Protein AF-A0A6N7R5J9-F1 (afdb_monomer)

pLDDT: mean 83.78, std 14.48, range [40.34, 97.75]

Mean predicted aligned error: 6.01 Å

Structure (mmCIF, N/CA/C/O backbone):
data_AF-A0A6N7R5J9-F1
#
_entry.id   AF-A0A6N7R5J9-F1
#
loop_
_atom_site.group_PDB
_atom_site.id
_atom_site.type_symbol
_atom_site.label_atom_id
_atom_site.label_alt_id
_atom_site.label_comp_id
_atom_site.label_asym_id
_atom_site.label_entity_id
_atom_site.label_seq_id
_atom_site.pdbx_PDB_ins_code
_atom_site.Cartn_x
_atom_site.Cartn_y
_atom_site.Cartn_z
_atom_site.occupancy
_atom_site.B_iso_or_equiv
_atom_site.auth_seq_id
_atom_site.auth_comp_id
_atom_site.auth_asym_id
_atom_site.auth_atom_id
_atom_site.pdbx_PDB_model_num
ATOM 1 N N . MET A 1 1 ? 4.400 11.161 -7.431 1.00 83.31 1 MET A N 1
ATOM 2 C CA . MET A 1 1 ? 4.593 10.069 -6.448 1.00 83.31 1 MET A CA 1
ATOM 3 C C . MET A 1 1 ? 3.649 10.236 -5.267 1.00 83.31 1 MET A C 1
ATOM 5 O O . MET A 1 1 ? 2.773 9.402 -5.134 1.00 83.31 1 MET A O 1
ATOM 9 N N . GLN A 1 2 ? 3.757 11.308 -4.471 1.00 89.38 2 GLN A N 1
ATOM 10 C CA . GLN A 1 2 ? 2.917 11.497 -3.272 1.00 89.38 2 GLN A CA 1
ATOM 11 C C . GLN A 1 2 ? 1.404 11.488 -3.562 1.00 89.38 2 GLN A C 1
ATOM 13 O O . GLN A 1 2 ? 0.662 10.805 -2.871 1.00 89.38 2 GLN A O 1
ATOM 18 N N . GLU A 1 3 ? 0.949 12.144 -4.636 1.00 93.31 3 GLU A N 1
ATOM 19 C CA . GLU A 1 3 ? -0.469 12.098 -5.046 1.00 93.31 3 GLU A CA 1
ATOM 20 C C . GLU A 1 3 ? -0.953 10.683 -5.396 1.00 93.31 3 GLU A C 1
ATOM 22 O O . GLU A 1 3 ? -2.084 10.312 -5.098 1.00 93.31 3 GLU A O 1
ATOM 27 N N . GLU A 1 4 ? -0.094 9.874 -6.018 1.00 94.69 4 GLU A N 1
ATOM 28 C CA . GLU A 1 4 ? -0.436 8.499 -6.389 1.00 94.69 4 GLU A CA 1
ATOM 29 C C . GLU A 1 4 ? -0.445 7.580 -5.170 1.00 94.69 4 GLU A C 1
ATOM 31 O O . GLU A 1 4 ? -1.326 6.737 -5.057 1.00 94.69 4 GLU A O 1
ATOM 36 N N . ILE A 1 5 ? 0.472 7.793 -4.224 1.00 94.88 5 ILE A N 1
ATOM 37 C CA . ILE A 1 5 ? 0.457 7.108 -2.928 1.00 94.88 5 ILE A CA 1
ATOM 38 C C . ILE A 1 5 ? -0.843 7.416 -2.182 1.00 94.88 5 ILE A C 1
ATOM 40 O O . ILE A 1 5 ? -1.484 6.494 -1.692 1.00 94.88 5 ILE A O 1
ATOM 44 N N . GLN A 1 6 ? -1.268 8.681 -2.150 1.00 96.31 6 GLN A N 1
ATOM 45 C CA . GLN A 1 6 ? -2.512 9.082 -1.492 1.00 96.31 6 GLN A CA 1
ATOM 46 C C . GLN A 1 6 ? -3.739 8.405 -2.123 1.00 96.31 6 GLN A C 1
ATOM 48 O O . GLN A 1 6 ? -4.551 7.820 -1.412 1.00 96.31 6 GLN A O 1
ATOM 53 N N . ARG A 1 7 ? -3.846 8.406 -3.459 1.00 97.06 7 ARG A N 1
ATOM 54 C CA . ARG A 1 7 ? -4.946 7.728 -4.172 1.00 97.06 7 ARG A CA 1
ATOM 55 C C . ARG A 1 7 ? -4.972 6.225 -3.904 1.00 97.06 7 ARG A C 1
ATOM 57 O O . ARG A 1 7 ? -6.027 5.654 -3.658 1.00 97.06 7 ARG A O 1
ATOM 64 N N . LEU A 1 8 ? -3.809 5.580 -3.937 1.00 97.69 8 LEU A N 1
ATOM 65 C CA . LEU A 1 8 ? -3.693 4.153 -3.644 1.00 97.69 8 LEU A CA 1
ATOM 66 C C . LEU A 1 8 ? -4.023 3.846 -2.175 1.00 97.69 8 LEU A C 1
ATOM 68 O O . LEU A 1 8 ? -4.606 2.804 -1.897 1.00 97.69 8 LEU A O 1
ATOM 72 N N . ALA A 1 9 ? -3.691 4.745 -1.244 1.00 97.06 9 ALA A N 1
ATOM 73 C CA . ALA A 1 9 ? -4.039 4.600 0.167 1.00 97.06 9 ALA A CA 1
ATOM 74 C C . ALA A 1 9 ? -5.556 4.661 0.375 1.00 97.06 9 ALA A C 1
ATOM 76 O O . ALA A 1 9 ? -6.104 3.859 1.124 1.00 97.06 9 ALA A O 1
ATOM 77 N N . GLU A 1 10 ? -6.245 5.558 -0.331 1.00 97.75 10 GLU A N 1
ATOM 78 C CA . GLU A 1 10 ? -7.709 5.624 -0.337 1.00 97.75 10 GLU A CA 1
ATOM 79 C C . GLU A 1 10 ? -8.330 4.352 -0.931 1.00 97.75 10 GLU A C 1
ATOM 81 O O . GLU A 1 10 ? -9.245 3.787 -0.334 1.00 97.75 10 GLU A O 1
ATOM 86 N N . GLU A 1 11 ? -7.802 3.855 -2.057 1.00 97.69 11 GLU A N 1
ATOM 87 C CA . GLU A 1 11 ? -8.224 2.578 -2.656 1.00 97.69 11 GLU A CA 1
ATOM 88 C C . GLU A 1 11 ? -8.032 1.405 -1.676 1.00 97.69 11 GLU A C 1
ATOM 90 O O . GLU A 1 11 ? -8.918 0.560 -1.532 1.00 97.69 11 GLU A O 1
ATOM 95 N N . LEU A 1 12 ? -6.897 1.361 -0.971 1.00 96.88 12 LEU A N 1
ATOM 96 C CA . LEU A 1 12 ? -6.604 0.319 0.008 1.00 96.88 12 LEU A CA 1
ATOM 97 C C . LEU A 1 12 ? -7.499 0.424 1.247 1.00 96.88 12 LEU A C 1
ATOM 99 O O . LEU A 1 12 ? -8.019 -0.592 1.693 1.00 96.88 12 LEU A O 1
ATOM 103 N N . HIS A 1 13 ? -7.727 1.627 1.769 1.00 95.62 13 HIS A N 1
ATOM 104 C CA . HIS A 1 13 ? -8.622 1.850 2.903 1.00 95.62 13 HIS A CA 1
ATOM 105 C C . HIS A 1 13 ? -10.068 1.445 2.573 1.00 95.62 13 HIS A C 1
ATOM 107 O O . HIS A 1 13 ? -10.736 0.799 3.374 1.00 95.62 13 HIS A O 1
ATOM 113 N N . GLN A 1 14 ? -10.546 1.751 1.363 1.00 96.44 14 GLN A N 1
ATOM 114 C CA . GLN A 1 14 ? -11.865 1.30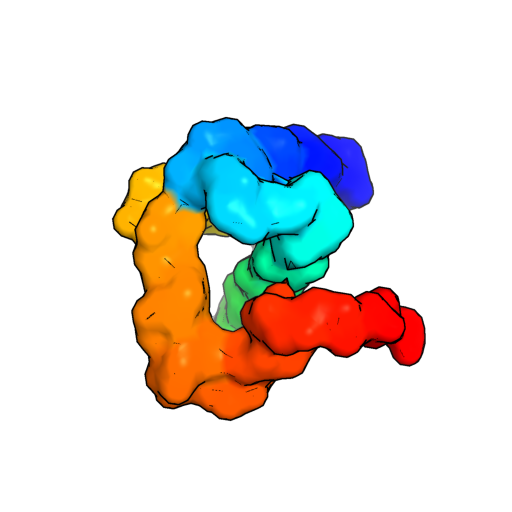2 0.903 1.00 96.44 14 GLN A CA 1
ATOM 115 C C . GLN A 1 14 ? -11.944 -0.224 0.771 1.00 96.44 14 GLN A C 1
ATOM 117 O O . GLN A 1 14 ? -12.964 -0.827 1.102 1.00 96.44 14 GLN A O 1
ATOM 122 N N . LYS A 1 15 ? -10.872 -0.851 0.274 1.00 96.12 15 LYS A N 1
ATOM 123 C CA . LYS A 1 15 ? -10.763 -2.307 0.113 1.00 96.12 15 LYS A CA 1
ATOM 124 C C . LYS A 1 15 ? -10.672 -3.026 1.460 1.00 96.12 15 LYS A C 1
ATOM 126 O O . LYS A 1 15 ? -11.209 -4.124 1.588 1.00 96.12 15 LYS A O 1
ATOM 131 N N . ASN A 1 16 ? -9.996 -2.420 2.430 1.00 94.00 16 ASN A N 1
ATOM 132 C CA . ASN A 1 16 ? -9.787 -2.959 3.762 1.00 94.00 16 ASN A CA 1
ATOM 133 C C . ASN A 1 16 ? -10.052 -1.895 4.844 1.00 94.00 16 ASN A C 1
ATOM 135 O O . ASN A 1 16 ? -9.117 -1.243 5.319 1.00 94.00 16 ASN A O 1
ATOM 139 N N . PRO A 1 17 ? -11.321 -1.739 5.263 1.00 91.31 17 PRO A N 1
ATOM 140 C CA . PRO A 1 17 ? -11.709 -0.754 6.268 1.00 91.31 17 PRO A CA 1
ATOM 141 C C . PRO A 1 17 ? -11.164 -1.018 7.680 1.00 91.31 17 PRO A C 1
ATOM 143 O O . PRO A 1 17 ? -11.391 -0.187 8.557 1.00 91.31 17 PRO A O 1
ATOM 146 N N . SER A 1 18 ? -10.489 -2.154 7.931 1.00 89.25 18 SER A N 1
ATOM 147 C CA . SER A 1 18 ? -9.809 -2.389 9.215 1.00 89.25 18 SER A CA 1
ATOM 148 C C . SER A 1 18 ? -8.578 -1.498 9.386 1.00 89.25 18 SER A C 1
ATOM 150 O O . SER A 1 18 ? -8.212 -1.183 10.515 1.00 89.25 18 SER A O 1
ATOM 152 N N . LEU A 1 19 ? -7.978 -1.054 8.277 1.00 88.81 19 LEU A N 1
ATOM 153 C CA . LEU A 1 19 ? -6.856 -0.124 8.271 1.00 88.81 19 LEU A CA 1
ATOM 154 C C . LEU A 1 19 ? -7.367 1.308 8.385 1.00 88.81 19 LEU A C 1
ATOM 156 O O . LEU A 1 19 ? -8.263 1.716 7.646 1.00 88.81 19 LEU A O 1
ATOM 160 N N . THR A 1 20 ? -6.740 2.123 9.222 1.00 91.25 20 THR A N 1
AT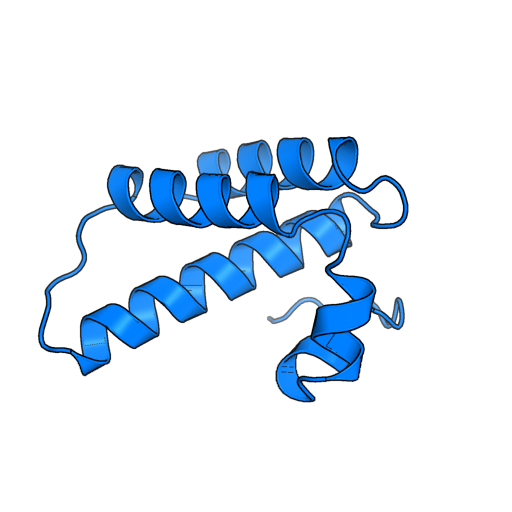OM 161 C CA . THR A 1 20 ? -6.855 3.581 9.122 1.00 91.25 20 THR A CA 1
ATOM 162 C C . THR A 1 20 ? -6.253 4.069 7.801 1.00 91.25 20 THR A C 1
ATOM 164 O O . THR A 1 20 ? -5.397 3.416 7.201 1.00 91.25 20 THR A O 1
ATOM 167 N N . LEU A 1 21 ? 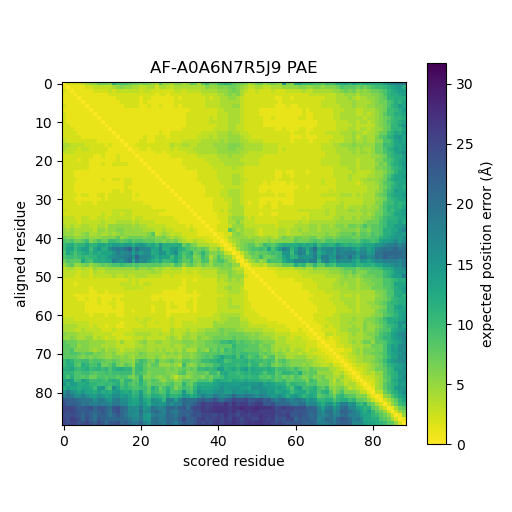-6.648 5.259 7.337 1.00 92.25 21 LEU A N 1
ATOM 168 C CA . LEU A 1 21 ? -6.061 5.842 6.123 1.00 92.25 21 LEU A CA 1
ATOM 169 C C . LEU A 1 21 ? -4.535 6.032 6.244 1.00 92.25 21 LEU A C 1
ATOM 171 O O . LEU A 1 21 ? -3.815 5.902 5.255 1.00 92.25 21 LEU A O 1
ATOM 175 N N . LEU A 1 22 ? -4.038 6.314 7.453 1.00 89.88 22 LEU A N 1
ATOM 176 C CA . LEU A 1 22 ? -2.606 6.433 7.722 1.00 89.88 22 LEU A CA 1
ATOM 177 C C . LEU A 1 22 ? -1.894 5.083 7.566 1.00 89.88 22 LEU A C 1
ATOM 179 O O . LEU A 1 22 ? -0.884 5.013 6.871 1.00 89.88 22 LEU A O 1
ATOM 183 N N . GLU A 1 23 ? -2.440 4.013 8.145 1.00 87.75 23 GLU A N 1
ATOM 184 C CA . GLU A 1 23 ? -1.893 2.658 7.991 1.00 87.75 23 GLU A CA 1
ATOM 185 C C . GLU A 1 23 ? -1.938 2.210 6.530 1.00 87.75 23 GLU A C 1
ATOM 187 O O . GLU A 1 23 ? -0.944 1.707 6.007 1.00 87.75 23 GLU A O 1
ATOM 192 N N . ALA A 1 24 ? -3.050 2.461 5.831 1.00 93.25 24 ALA A N 1
ATOM 193 C CA . ALA A 1 24 ? -3.169 2.190 4.403 1.00 93.25 24 ALA A CA 1
ATOM 194 C C . ALA A 1 24 ? -2.085 2.929 3.599 1.00 93.25 24 ALA A C 1
ATOM 196 O O . ALA A 1 24 ? -1.460 2.346 2.713 1.00 93.25 24 ALA A O 1
ATOM 197 N N . ARG A 1 25 ? -1.790 4.190 3.939 1.00 93.88 25 ARG A N 1
ATOM 198 C CA . ARG A 1 25 ? -0.703 4.945 3.308 1.00 93.88 25 ARG A CA 1
ATOM 199 C C . ARG A 1 25 ? 0.666 4.313 3.564 1.00 93.88 25 ARG A C 1
ATOM 201 O O . ARG A 1 25 ? 1.419 4.137 2.608 1.00 93.88 25 ARG A O 1
ATOM 208 N N . SER A 1 26 ? 0.976 3.935 4.803 1.00 91.00 26 SER A N 1
ATOM 209 C CA . SER A 1 26 ? 2.245 3.272 5.133 1.00 91.00 26 SER A CA 1
ATOM 210 C C . SER A 1 26 ? 2.408 1.931 4.413 1.00 91.00 26 SER A C 1
ATOM 212 O O . SER A 1 26 ? 3.497 1.611 3.938 1.00 91.00 26 SER A O 1
ATOM 214 N N . TRP A 1 27 ? 1.322 1.171 4.251 1.00 91.94 27 TRP A N 1
ATOM 215 C CA . TRP A 1 27 ? 1.314 -0.042 3.431 1.00 91.94 27 TRP A CA 1
ATOM 216 C C . TRP A 1 27 ? 1.647 0.245 1.968 1.00 91.94 27 TRP A C 1
ATOM 218 O O . TRP A 1 27 ? 2.476 -0.444 1.377 1.00 91.94 27 TRP A O 1
ATOM 228 N N . VAL A 1 28 ? 1.034 1.273 1.380 1.00 94.56 28 VAL A N 1
ATOM 229 C CA . VAL A 1 28 ? 1.300 1.669 -0.008 1.00 94.56 28 VAL A CA 1
ATOM 230 C C . VAL A 1 28 ? 2.748 2.116 -0.198 1.00 94.56 28 VAL A C 1
ATOM 232 O O . VAL A 1 28 ? 3.376 1.704 -1.171 1.00 94.56 28 VAL A O 1
ATOM 235 N N . GLU A 1 29 ? 3.287 2.920 0.720 1.00 92.75 29 GLU A N 1
ATOM 236 C CA . GLU A 1 29 ? 4.689 3.361 0.702 1.00 92.75 29 GLU A CA 1
ATOM 237 C C . GLU A 1 29 ? 5.651 2.168 0.744 1.00 92.75 29 GLU A C 1
ATOM 239 O O . GLU A 1 29 ? 6.579 2.091 -0.062 1.00 92.75 29 GLU A O 1
ATOM 244 N N . LEU A 1 30 ? 5.381 1.193 1.611 1.00 90.50 30 LEU A N 1
ATOM 245 C CA . LEU A 1 30 ? 6.211 0.001 1.743 1.00 90.50 30 LEU A CA 1
ATOM 246 C C . LEU A 1 30 ? 6.149 -0.904 0.504 1.00 90.50 30 LEU A C 1
ATOM 248 O O . LEU A 1 30 ? 7.184 -1.344 0.008 1.00 90.50 30 LEU A O 1
ATOM 252 N N . LEU A 1 31 ? 4.951 -1.147 -0.038 1.00 91.75 31 LEU A N 1
ATOM 253 C CA . LEU A 1 31 ? 4.779 -1.902 -1.286 1.00 91.75 31 LEU A CA 1
ATOM 254 C C . LEU A 1 31 ? 5.508 -1.222 -2.452 1.00 91.75 31 LEU A C 1
ATOM 256 O O . LEU A 1 31 ? 6.129 -1.884 -3.286 1.00 91.75 31 LEU A O 1
ATOM 260 N N . TRP A 1 32 ? 5.447 0.106 -2.507 1.00 93.38 32 TRP A N 1
ATOM 261 C CA . TRP A 1 32 ? 6.138 0.897 -3.515 1.00 93.38 32 TRP A CA 1
ATOM 262 C C . TRP A 1 32 ? 7.659 0.724 -3.420 1.00 93.38 32 TRP A C 1
ATOM 264 O O . TRP A 1 32 ? 8.305 0.402 -4.422 1.00 93.38 32 TRP A O 1
ATOM 274 N N . GLU A 1 33 ? 8.224 0.885 -2.221 1.00 90.00 33 GLU A N 1
ATOM 275 C CA . GLU A 1 33 ? 9.656 0.707 -1.956 1.00 90.00 33 GLU A CA 1
ATOM 276 C C . GLU A 1 33 ? 10.120 -0.720 -2.292 1.00 90.00 33 GLU A C 1
ATOM 278 O O . GLU A 1 33 ? 11.148 -0.908 -2.948 1.00 90.00 33 GLU A O 1
ATOM 283 N N . ASP A 1 34 ? 9.346 -1.738 -1.906 1.00 88.56 34 ASP A N 1
ATOM 284 C CA . ASP A 1 34 ? 9.677 -3.140 -2.170 1.00 88.56 34 ASP A CA 1
ATOM 285 C C . ASP A 1 34 ? 9.737 -3.455 -3.663 1.00 88.56 34 ASP A C 1
ATOM 287 O O . ASP A 1 34 ? 10.648 -4.157 -4.123 1.00 88.56 34 ASP A O 1
ATOM 291 N N . PHE A 1 35 ? 8.805 -2.910 -4.446 1.00 90.62 35 PHE A N 1
ATOM 292 C CA . PHE A 1 35 ? 8.834 -3.053 -5.895 1.00 90.62 35 PHE A CA 1
ATOM 293 C C . PHE A 1 35 ? 10.069 -2.383 -6.509 1.00 90.62 35 PHE A C 1
ATOM 295 O O . PHE A 1 35 ? 10.775 -3.001 -7.315 1.00 90.62 35 PHE A O 1
ATOM 302 N N . GLU A 1 36 ? 10.360 -1.138 -6.122 1.00 89.75 36 GLU A N 1
ATOM 303 C CA . GLU A 1 36 ? 11.518 -0.396 -6.628 1.00 89.75 36 GLU A CA 1
ATOM 304 C C . GLU A 1 36 ? 12.839 -1.087 -6.258 1.00 89.75 36 GLU A C 1
ATOM 306 O O . GLU A 1 36 ? 13.693 -1.290 -7.127 1.00 89.75 36 GLU A O 1
ATOM 311 N N . SER A 1 37 ? 12.970 -1.540 -5.008 1.00 88.50 37 SER A N 1
ATOM 312 C CA . SER A 1 37 ? 14.126 -2.289 -4.503 1.00 88.50 37 SER A CA 1
ATOM 313 C C . SER A 1 37 ? 14.322 -3.610 -5.253 1.00 88.50 37 SER A C 1
ATOM 315 O O . SER A 1 37 ? 15.438 -3.942 -5.664 1.00 88.50 37 SER A O 1
ATOM 317 N N . THR A 1 38 ? 13.239 -4.353 -5.508 1.00 87.25 38 THR A N 1
ATOM 318 C CA . THR A 1 38 ? 13.283 -5.620 -6.257 1.00 87.25 38 THR A CA 1
ATOM 319 C C . THR A 1 38 ? 13.759 -5.407 -7.694 1.00 87.25 38 THR A C 1
ATOM 321 O O . THR A 1 38 ? 14.613 -6.150 -8.184 1.00 87.25 38 THR A O 1
ATOM 324 N N . ARG A 1 39 ? 13.270 -4.363 -8.373 1.00 85.56 39 ARG A N 1
ATOM 325 C CA . ARG A 1 39 ? 13.690 -4.054 -9.749 1.00 85.56 39 ARG A CA 1
ATOM 326 C C . ARG A 1 39 ? 15.134 -3.567 -9.822 1.00 85.56 39 ARG A C 1
ATOM 328 O O . ARG A 1 39 ? 15.862 -4.008 -10.713 1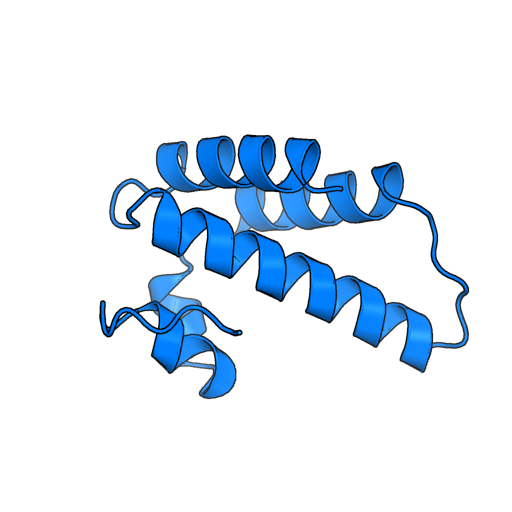.00 85.56 39 ARG A O 1
ATOM 335 N N . ALA A 1 40 ? 15.562 -2.743 -8.865 1.00 85.25 40 ALA A N 1
ATOM 336 C CA . ALA A 1 40 ? 16.947 -2.291 -8.769 1.00 85.25 40 ALA A CA 1
ATOM 337 C C . ALA A 1 40 ? 17.915 -3.474 -8.599 1.00 85.25 40 ALA A C 1
ATOM 339 O O . ALA A 1 40 ? 18.908 -3.568 -9.322 1.00 85.25 40 ALA A O 1
ATOM 340 N N . LYS A 1 41 ? 17.584 -4.432 -7.720 1.00 84.75 41 LYS A N 1
ATOM 341 C CA . LYS A 1 41 ? 18.362 -5.671 -7.526 1.00 84.75 41 LYS A CA 1
ATOM 342 C C . LYS A 1 41 ? 18.429 -6.541 -8.785 1.00 84.75 41 LYS A C 1
ATOM 344 O O . LYS A 1 41 ? 19.442 -7.189 -9.017 1.00 84.75 41 LYS A O 1
ATOM 349 N N . ALA A 1 42 ? 17.390 -6.528 -9.620 1.00 83.00 42 ALA A N 1
ATOM 350 C CA . ALA A 1 42 ? 17.360 -7.237 -10.901 1.00 83.00 42 ALA A CA 1
ATOM 351 C C . ALA A 1 42 ? 18.113 -6.509 -12.039 1.00 83.00 42 ALA A C 1
ATOM 353 O O . ALA A 1 42 ? 17.991 -6.895 -13.203 1.00 83.00 42 ALA A O 1
ATOM 354 N N . GLY A 1 43 ? 18.846 -5.427 -11.742 1.00 76.69 43 GLY A N 1
ATOM 355 C CA . GLY A 1 43 ? 19.571 -4.628 -12.737 1.00 76.69 43 GLY A CA 1
ATOM 356 C C . GLY A 1 43 ? 18.660 -3.841 -13.687 1.00 76.69 43 GLY A C 1
ATOM 357 O O . GLY A 1 43 ? 19.122 -3.308 -14.698 1.00 76.69 43 GLY A O 1
ATOM 358 N N . ARG A 1 44 ? 17.355 -3.763 -13.396 1.00 70.00 44 ARG A N 1
ATOM 359 C CA . ARG A 1 44 ? 16.385 -3.000 -14.187 1.00 70.00 44 ARG A CA 1
ATOM 360 C C . ARG A 1 44 ? 16.339 -1.562 -13.665 1.00 70.00 44 ARG A C 1
ATOM 362 O O . ARG A 1 44 ? 16.189 -1.332 -12.468 1.00 70.00 44 ARG A O 1
ATOM 369 N N . LYS A 1 45 ? 16.424 -0.576 -14.566 1.00 66.06 45 LYS A N 1
ATOM 370 C CA . LYS A 1 45 ? 16.255 0.845 -14.210 1.00 66.06 45 LYS A CA 1
ATOM 371 C C . LYS A 1 45 ? 14.841 1.121 -13.695 1.00 66.06 45 LYS A C 1
ATOM 373 O O . LYS A 1 45 ? 13.891 0.426 -14.059 1.00 66.06 45 LYS A O 1
ATOM 378 N N . TYR A 1 46 ? 14.697 2.165 -12.884 1.00 69.44 46 TYR A N 1
ATOM 379 C CA . TYR A 1 46 ? 13.403 2.706 -12.473 1.00 69.44 46 TYR A CA 1
ATOM 380 C C . TYR A 1 46 ? 12.464 2.878 -13.685 1.00 69.44 46 TYR A C 1
ATOM 382 O O . TYR A 1 46 ? 12.847 3.503 -14.669 1.00 69.44 46 TYR A O 1
ATOM 390 N N . GLU A 1 47 ? 11.268 2.278 -13.638 1.00 71.75 47 GLU A N 1
ATOM 391 C CA . GLU A 1 47 ? 10.290 2.303 -14.747 1.00 71.75 47 GLU A CA 1
ATOM 392 C C . GLU A 1 47 ? 9.342 3.510 -14.675 1.00 71.75 47 GLU A C 1
ATOM 394 O O . GLU A 1 47 ? 8.465 3.664 -15.522 1.00 71.75 47 GLU A O 1
ATOM 399 N N . GLY A 1 48 ? 9.541 4.401 -13.699 1.00 81.81 48 GLY A N 1
ATOM 400 C CA . GLY A 1 48 ? 8.706 5.578 -13.514 1.00 81.81 48 GLY A CA 1
ATOM 401 C C . GLY A 1 48 ? 7.484 5.321 -12.632 1.00 81.81 48 GLY A C 1
ATOM 402 O O . GLY A 1 48 ? 7.052 4.188 -12.412 1.00 81.81 48 GLY A O 1
ATOM 403 N N . VAL A 1 49 ? 6.906 6.424 -12.157 1.00 85.44 49 VAL A N 1
ATOM 404 C CA . VAL A 1 49 ? 5.759 6.458 -11.237 1.00 85.44 49 VAL A CA 1
ATOM 405 C C . VAL A 1 49 ? 4.560 5.671 -11.777 1.00 85.44 49 VAL A C 1
ATOM 407 O O . VAL A 1 49 ? 3.912 4.954 -11.021 1.00 85.44 49 VAL A O 1
ATOM 410 N N . GLU A 1 50 ? 4.291 5.748 -13.082 1.00 88.06 50 GLU A N 1
ATOM 411 C CA . GLU A 1 50 ? 3.121 5.108 -13.696 1.00 88.06 50 GLU A CA 1
ATOM 412 C C . GLU A 1 50 ? 3.173 3.580 -13.673 1.00 88.06 50 GLU A C 1
ATOM 414 O O . GLU A 1 50 ? 2.140 2.930 -13.500 1.00 88.06 50 GLU A O 1
ATOM 419 N N . VAL A 1 51 ? 4.356 2.982 -13.836 1.00 90.25 51 VAL A N 1
ATOM 420 C CA . VAL A 1 51 ? 4.470 1.521 -13.808 1.00 90.25 51 VAL A CA 1
ATOM 421 C C . VAL A 1 51 ? 4.397 1.009 -12.379 1.00 90.25 51 VAL A C 1
ATOM 423 O O . VAL A 1 51 ? 3.614 0.097 -12.110 1.00 90.25 51 VAL A O 1
ATOM 426 N N . THR A 1 52 ? 5.130 1.634 -11.451 1.00 91.94 52 THR A N 1
ATOM 427 C CA . THR A 1 52 ? 5.063 1.259 -10.034 1.00 91.94 52 THR A CA 1
ATOM 428 C C . THR A 1 52 ? 3.634 1.363 -9.508 1.00 91.94 52 THR A C 1
ATOM 430 O O . THR A 1 52 ? 3.129 0.404 -8.928 1.00 91.94 52 THR A O 1
ATOM 433 N N . LYS A 1 53 ? 2.926 2.457 -9.816 1.00 94.69 53 LYS A N 1
ATOM 434 C CA . LYS A 1 53 ? 1.506 2.631 -9.483 1.00 94.69 53 LYS A CA 1
ATOM 435 C C . LYS A 1 53 ? 0.644 1.463 -9.957 1.00 94.69 53 LYS A C 1
ATOM 437 O O . LYS A 1 53 ? -0.162 0.954 -9.184 1.00 94.69 53 LYS A O 1
ATOM 442 N N . LYS A 1 54 ? 0.778 1.037 -11.220 1.00 94.94 54 LYS A N 1
ATOM 443 C CA . LYS A 1 54 ? -0.032 -0.066 -11.772 1.00 94.94 54 LYS A CA 1
ATOM 444 C C . LYS A 1 54 ? 0.206 -1.376 -11.026 1.00 94.94 54 LYS A C 1
ATOM 446 O O . LYS A 1 54 ? -0.752 -2.100 -10.768 1.00 94.94 54 LYS A O 1
ATOM 451 N N . ILE A 1 55 ? 1.457 -1.663 -10.673 1.00 94.75 55 ILE A N 1
ATOM 452 C CA . ILE A 1 55 ? 1.811 -2.875 -9.929 1.00 94.75 55 ILE A CA 1
ATOM 453 C C . ILE A 1 55 ? 1.292 -2.813 -8.492 1.00 94.75 55 ILE A C 1
ATOM 455 O O . ILE A 1 55 ? 0.621 -3.745 -8.055 1.00 94.75 55 ILE A O 1
ATOM 459 N N . VAL A 1 56 ? 1.515 -1.703 -7.787 1.00 95.38 56 VAL A N 1
ATOM 460 C CA . VAL A 1 56 ? 1.027 -1.528 -6.410 1.00 95.38 56 VAL A CA 1
ATOM 461 C C . VAL A 1 56 ? -0.502 -1.590 -6.364 1.00 95.38 56 VAL A C 1
ATOM 463 O O . VAL A 1 56 ? -1.057 -2.316 -5.542 1.00 95.38 56 VAL A O 1
ATOM 466 N N . ARG A 1 57 ? -1.202 -0.938 -7.305 1.00 96.94 57 ARG A N 1
ATOM 467 C CA . ARG A 1 57 ? -2.663 -1.055 -7.444 1.00 96.94 57 ARG A CA 1
ATOM 468 C C . ARG A 1 57 ? -3.109 -2.500 -7.643 1.00 96.94 57 ARG A C 1
ATOM 470 O O . ARG A 1 57 ? -4.100 -2.926 -7.055 1.00 96.94 57 ARG A O 1
ATOM 477 N N . HIS A 1 58 ? -2.395 -3.258 -8.473 1.00 96.81 58 HIS A N 1
ATOM 478 C CA . HIS A 1 58 ? -2.704 -4.667 -8.686 1.00 96.81 58 HIS A CA 1
ATOM 479 C C . HIS A 1 58 ? -2.563 -5.473 -7.386 1.00 96.81 58 HIS A C 1
ATOM 481 O O . HIS A 1 58 ? -3.457 -6.250 -7.061 1.00 96.81 58 HIS A O 1
ATOM 487 N N . TRP A 1 59 ? -1.508 -5.249 -6.601 1.00 95.12 59 TRP A N 1
ATOM 488 C CA . TRP A 1 59 ? -1.345 -5.901 -5.299 1.00 95.12 59 TRP A CA 1
ATOM 489 C C . TRP A 1 59 ? -2.435 -5.521 -4.298 1.00 95.12 59 TRP A C 1
ATOM 491 O O . TRP A 1 59 ? -2.984 -6.415 -3.660 1.00 95.12 59 TRP A O 1
ATOM 50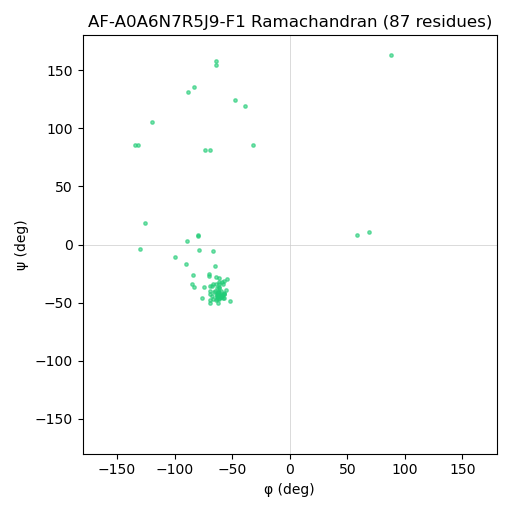1 N N . ILE A 1 60 ? -2.820 -4.244 -4.216 1.00 95.88 60 ILE A N 1
ATOM 502 C CA . ILE A 1 60 ? -3.957 -3.795 -3.392 1.00 95.88 60 ILE A CA 1
ATOM 503 C C . ILE A 1 60 ? -5.240 -4.522 -3.807 1.00 95.88 60 ILE A C 1
ATOM 505 O O . ILE A 1 60 ? -5.972 -5.040 -2.965 1.00 95.88 60 ILE A O 1
ATOM 509 N N . ALA A 1 61 ? -5.504 -4.618 -5.110 1.00 95.94 61 ALA A N 1
ATOM 510 C CA . ALA A 1 61 ? -6.702 -5.279 -5.612 1.00 95.94 61 ALA A CA 1
ATOM 511 C C . ALA A 1 61 ? -6.743 -6.781 -5.272 1.00 95.94 61 ALA A C 1
ATOM 513 O O . ALA A 1 61 ? -7.826 -7.300 -4.988 1.00 95.94 61 ALA A O 1
ATOM 514 N N . GLN A 1 62 ? -5.591 -7.463 -5.310 1.00 93.81 62 GLN A N 1
ATOM 515 C CA . GLN A 1 62 ? -5.472 -8.905 -5.061 1.00 93.81 62 GLN A CA 1
ATOM 516 C C . GLN A 1 62 ? -5.385 -9.280 -3.576 1.00 93.81 62 GLN A C 1
ATOM 518 O O . GLN A 1 62 ? -5.901 -10.329 -3.192 1.00 93.81 62 GLN A O 1
ATOM 523 N N . TYR A 1 63 ? -4.713 -8.461 -2.764 1.00 91.88 63 TYR A N 1
ATOM 524 C CA . TYR A 1 63 ? -4.296 -8.830 -1.407 1.00 91.88 63 TYR A CA 1
ATOM 525 C C . TYR A 1 63 ? -4.663 -7.801 -0.331 1.00 91.88 63 TYR A C 1
ATOM 527 O O . TYR A 1 63 ? -4.408 -8.056 0.842 1.00 91.88 63 TYR A O 1
ATOM 535 N N . GLY A 1 64 ? -5.237 -6.648 -0.694 1.00 90.94 64 GLY A N 1
ATOM 536 C CA . GLY A 1 64 ? -5.495 -5.547 0.241 1.00 90.94 64 GLY A CA 1
ATOM 537 C C . GLY A 1 64 ? -6.380 -5.928 1.432 1.00 90.94 64 GLY A C 1
ATOM 538 O O . GLY A 1 64 ? -6.147 -5.461 2.542 1.00 90.94 64 GLY A O 1
ATOM 539 N N . ASP A 1 65 ? -7.334 -6.833 1.223 1.00 92.75 65 ASP A N 1
ATOM 540 C CA . ASP A 1 65 ? -8.250 -7.388 2.230 1.00 92.75 65 ASP A CA 1
ATOM 541 C C . ASP A 1 65 ? -7.620 -8.477 3.118 1.00 92.75 65 ASP A C 1
ATOM 543 O O . ASP A 1 65 ? -8.260 -8.969 4.041 1.00 92.75 65 ASP A O 1
ATOM 547 N N . LYS A 1 66 ? -6.372 -8.871 2.840 1.00 88.94 66 LYS A N 1
ATOM 548 C CA . LYS A 1 66 ? -5.644 -9.946 3.539 1.00 88.94 66 LYS A CA 1
ATOM 549 C C . LYS A 1 66 ? -4.299 -9.478 4.087 1.00 88.94 66 LYS A C 1
ATOM 551 O O . LYS A 1 66 ? -3.417 -10.295 4.352 1.00 88.94 66 LYS A O 1
ATOM 556 N N . LEU A 1 67 ? -4.104 -8.167 4.227 1.00 85.25 67 LEU A N 1
ATOM 557 C CA . LEU A 1 67 ? -2.828 -7.622 4.693 1.00 85.25 67 LEU A CA 1
ATOM 558 C C . LEU A 1 67 ? -2.498 -8.035 6.133 1.00 85.25 67 LEU A C 1
ATOM 560 O O . LEU A 1 67 ? -1.323 -8.230 6.440 1.00 85.25 67 LEU A O 1
ATOM 564 N N . ASP A 1 68 ? -3.507 -8.288 6.966 1.00 80.12 68 ASP A N 1
ATOM 565 C CA . ASP A 1 68 ? -3.320 -8.804 8.328 1.00 80.12 68 ASP A CA 1
ATOM 566 C C . ASP A 1 68 ? -2.645 -10.193 8.314 1.00 80.12 68 ASP A C 1
ATOM 568 O O . ASP A 1 68 ? -1.657 -10.440 9.016 1.00 80.12 68 ASP A O 1
ATOM 572 N N . ASP A 1 69 ? -3.086 -11.082 7.417 1.00 82.19 69 ASP A N 1
ATOM 573 C CA . ASP A 1 69 ? -2.467 -12.398 7.204 1.00 82.19 69 ASP A CA 1
ATOM 574 C C . ASP A 1 69 ? -1.034 -12.280 6.671 1.00 82.19 69 ASP A C 1
ATOM 576 O O . ASP A 1 69 ? -0.171 -13.106 6.976 1.00 82.19 69 ASP A O 1
ATOM 580 N N . PHE A 1 70 ? -0.756 -11.262 5.855 1.00 78.44 70 PHE A N 1
ATOM 581 C CA . PHE A 1 70 ? 0.595 -11.004 5.365 1.00 78.44 70 PHE A CA 1
ATOM 582 C C . PHE A 1 70 ? 1.507 -10.524 6.489 1.00 78.44 70 PHE A C 1
ATOM 584 O O . PHE A 1 70 ? 2.591 -11.077 6.679 1.00 78.44 70 PHE A O 1
ATOM 591 N N . ALA A 1 71 ? 1.092 -9.529 7.265 1.00 77.00 71 ALA A N 1
ATOM 592 C CA . ALA A 1 71 ? 1.972 -8.980 8.281 1.00 77.00 71 ALA A CA 1
ATOM 593 C C . ALA A 1 71 ? 2.218 -9.948 9.445 1.00 77.00 71 ALA A C 1
ATOM 595 O O . ALA A 1 71 ? 3.327 -9.957 9.970 1.00 77.00 71 ALA A O 1
ATOM 596 N N . THR A 1 72 ? 1.306 -10.873 9.763 1.00 78.56 72 THR A N 1
ATOM 597 C CA . THR A 1 72 ? 1.629 -11.976 10.695 1.00 78.56 72 THR A CA 1
ATOM 598 C C . THR A 1 72 ? 2.766 -12.875 10.187 1.00 78.56 72 THR A C 1
ATOM 600 O O . THR A 1 72 ? 3.586 -13.333 10.984 1.00 78.56 72 THR A O 1
ATOM 603 N N . ARG A 1 73 ? 2.869 -13.089 8.868 1.00 74.31 73 ARG A N 1
ATOM 604 C CA . ARG A 1 73 ? 3.871 -13.969 8.234 1.00 74.31 73 ARG A CA 1
ATOM 605 C C . ARG A 1 73 ? 5.217 -13.301 7.982 1.00 74.31 73 ARG A C 1
ATOM 607 O O . ARG A 1 73 ? 6.231 -13.993 7.915 1.00 74.31 73 ARG A O 1
ATOM 614 N N . TYR A 1 74 ? 5.241 -11.981 7.829 1.00 74.50 74 TYR A N 1
ATOM 615 C CA . TYR A 1 74 ? 6.442 -11.244 7.453 1.00 74.50 74 TYR A CA 1
ATOM 616 C C . TYR A 1 74 ? 6.824 -10.226 8.540 1.00 74.50 74 TYR A C 1
ATOM 618 O O . TYR A 1 74 ? 6.221 -9.154 8.618 1.00 74.50 74 TYR A O 1
ATOM 626 N N . PRO A 1 75 ? 7.882 -10.493 9.336 1.00 71.75 75 PRO A N 1
ATOM 627 C CA . PRO A 1 75 ? 8.264 -9.662 10.483 1.00 71.75 75 PRO A CA 1
ATOM 628 C C . PRO A 1 75 ? 8.479 -8.175 10.169 1.00 71.75 75 PRO A C 1
ATOM 630 O O . PRO A 1 75 ? 8.224 -7.322 11.014 1.00 71.75 75 PRO A O 1
ATOM 633 N N . ARG A 1 76 ? 8.907 -7.840 8.941 1.00 70.50 76 ARG A N 1
ATOM 634 C CA . ARG A 1 76 ? 9.089 -6.445 8.495 1.00 70.50 76 ARG A CA 1
ATOM 635 C C . ARG A 1 76 ? 7.780 -5.641 8.509 1.00 70.50 76 ARG A C 1
ATOM 637 O O . ARG A 1 76 ? 7.834 -4.437 8.727 1.00 70.50 76 ARG A O 1
ATOM 644 N N . TYR A 1 77 ? 6.634 -6.294 8.321 1.00 70.81 77 TYR A N 1
ATOM 645 C CA . TYR A 1 77 ? 5.324 -5.646 8.221 1.00 70.81 77 TYR A CA 1
ATOM 646 C C . TYR A 1 77 ? 4.527 -5.701 9.533 1.00 70.81 77 TYR A C 1
ATOM 648 O O . TYR A 1 77 ? 3.539 -4.989 9.671 1.00 70.81 77 TYR A O 1
ATOM 656 N N . GLN A 1 78 ? 4.964 -6.484 10.527 1.00 67.88 78 GLN A N 1
ATOM 657 C CA . GLN A 1 78 ? 4.296 -6.582 11.837 1.00 67.88 78 GLN A CA 1
ATOM 658 C C . GLN A 1 78 ? 4.168 -5.222 12.538 1.00 67.88 78 GLN A C 1
ATOM 660 O O . GLN A 1 78 ? 3.186 -4.969 13.229 1.00 67.88 78 GLN A O 1
ATOM 665 N N . LYS A 1 79 ? 5.127 -4.317 12.305 1.00 68.38 79 LYS A N 1
ATOM 666 C CA . LYS A 1 79 ? 5.113 -2.952 12.848 1.00 68.38 79 LYS A CA 1
ATOM 667 C C . LYS A 1 79 ? 3.966 -2.085 12.312 1.00 68.38 79 LYS A C 1
ATOM 669 O O . LYS A 1 79 ? 3.656 -1.078 12.930 1.00 68.38 79 LYS A O 1
ATOM 674 N N . LEU A 1 80 ? 3.346 -2.466 11.191 1.00 65.69 80 LEU A N 1
ATOM 675 C CA . LEU A 1 80 ? 2.241 -1.728 10.571 1.00 65.69 80 LEU A CA 1
ATOM 676 C C . LEU A 1 80 ? 0.852 -2.159 11.071 1.00 65.69 80 LEU A C 1
ATOM 678 O O . LEU A 1 80 ? -0.098 -1.422 10.846 1.00 65.69 80 LEU A O 1
ATOM 682 N N . ILE A 1 81 ? 0.718 -3.324 11.725 1.00 63.66 81 ILE A N 1
ATOM 683 C CA . I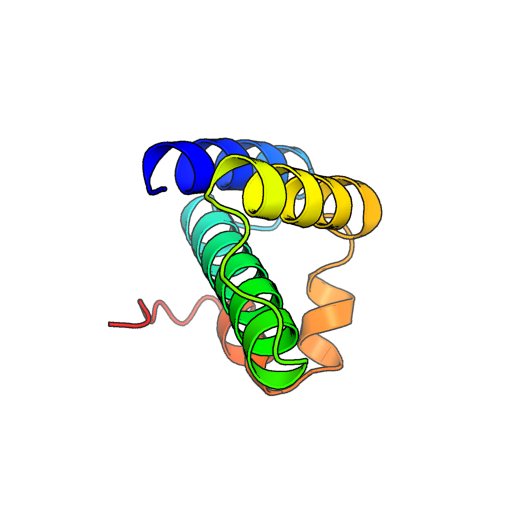LE A 1 81 ? -0.573 -3.806 12.266 1.00 63.66 81 ILE A CA 1
ATOM 684 C C . ILE A 1 81 ? -0.853 -3.223 13.656 1.00 63.66 81 ILE A C 1
ATOM 686 O O . ILE A 1 81 ? -2.001 -2.997 14.025 1.00 63.66 81 ILE A O 1
ATOM 690 N N . ASN A 1 82 ? 0.181 -3.008 14.470 1.00 57.66 82 ASN A N 1
ATOM 691 C CA . ASN A 1 82 ? -0.022 -2.836 15.910 1.00 57.66 82 ASN A CA 1
ATOM 692 C C . ASN A 1 82 ? -0.504 -1.442 16.337 1.00 57.66 82 ASN A C 1
ATOM 694 O O . ASN A 1 82 ? -0.532 -1.170 17.535 1.00 57.66 82 ASN A O 1
ATOM 698 N N . GLY A 1 83 ? -0.841 -0.540 15.408 1.00 54.97 83 GLY A N 1
ATOM 699 C CA . GLY A 1 83 ? -1.267 0.823 15.742 1.00 54.97 83 GLY A CA 1
ATOM 700 C C . GLY A 1 83 ? -0.235 1.627 16.552 1.00 54.97 83 GLY A C 1
ATOM 701 O O . GLY A 1 83 ? -0.534 2.733 17.004 1.00 54.97 83 GLY A O 1
ATOM 702 N N . GLU A 1 84 ? 0.989 1.110 16.736 1.00 52.47 84 GLU A N 1
ATOM 703 C CA . GLU A 1 84 ? 2.123 1.851 17.279 1.00 52.47 84 GLU A CA 1
ATOM 704 C C . GLU A 1 84 ? 2.603 2.801 16.193 1.00 52.47 84 GLU A C 1
ATOM 706 O O . GLU A 1 84 ? 3.522 2.520 15.428 1.00 52.47 84 GLU A O 1
ATOM 711 N N . ASN A 1 85 ? 1.879 3.913 16.125 1.00 47.06 85 ASN A N 1
ATOM 712 C CA . ASN A 1 85 ? 2.131 5.136 15.392 1.00 47.06 85 ASN A CA 1
ATOM 713 C C . ASN A 1 85 ? 3.636 5.419 15.272 1.00 47.06 85 ASN A C 1
ATOM 715 O O . ASN A 1 85 ? 4.229 6.120 16.089 1.00 47.06 85 ASN A O 1
ATOM 719 N N . THR A 1 86 ? 4.262 4.838 14.257 1.00 43.75 86 THR A N 1
ATOM 720 C CA . THR A 1 86 ? 5.651 5.102 13.924 1.00 43.75 86 THR A CA 1
ATOM 721 C C . THR A 1 86 ? 5.674 5.351 12.436 1.00 43.75 86 THR A C 1
ATOM 723 O O . THR A 1 86 ? 5.872 4.453 11.620 1.00 43.75 86 THR A O 1
ATOM 726 N N . THR A 1 87 ? 5.417 6.607 12.083 1.00 4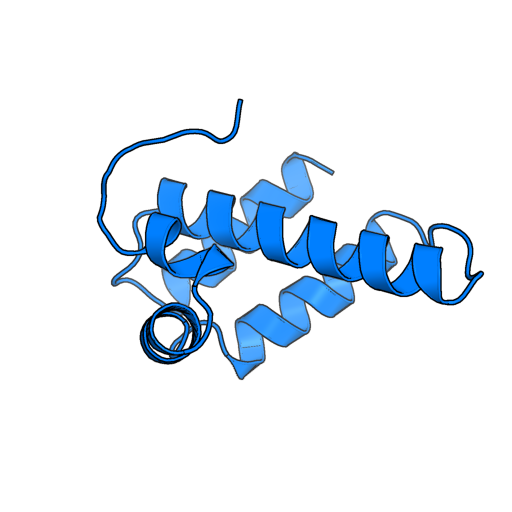0.69 87 THR A N 1
ATOM 727 C CA . THR A 1 87 ? 5.938 7.189 10.852 1.00 40.69 87 THR A CA 1
ATOM 728 C C . THR A 1 87 ? 7.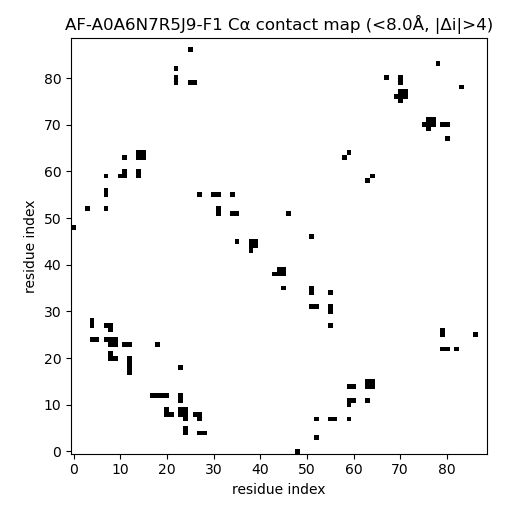362 6.680 10.646 1.00 40.69 87 THR A C 1
ATOM 730 O O . THR A 1 87 ? 8.219 6.906 11.503 1.00 40.69 87 THR A O 1
ATOM 733 N N . LEU A 1 88 ? 7.607 5.971 9.543 1.00 45.59 88 LEU A N 1
ATOM 734 C CA . LEU A 1 88 ? 8.957 5.690 9.066 1.00 45.59 88 LEU A CA 1
ATOM 735 C C . LEU A 1 88 ? 9.542 7.023 8.574 1.00 45.59 88 LEU A C 1
ATOM 737 O O . LEU A 1 88 ? 9.451 7.349 7.393 1.00 45.59 88 LEU A O 1
ATOM 741 N N . HIS A 1 89 ? 10.044 7.826 9.511 1.00 40.34 89 HIS A N 1
ATOM 742 C CA . HIS A 1 89 ? 10.884 8.992 9.252 1.00 40.34 89 HIS A CA 1
ATOM 743 C C . HIS A 1 89 ? 12.344 8.643 9.520 1.00 40.34 89 HIS A C 1
ATOM 745 O O . HIS A 1 89 ? 12.614 7.998 10.560 1.00 40.34 89 HIS A O 1
#

Foldseek 3Di:
DVVLLLVQLVLLCVLAVVDDSVLSSVVLVVQLVVVCVVCVVVVHDDPDPVVSSVVSSVCSVVCSNPVVVVCVVPVVCVVSNPPPPDDPD

Sequence (89 aa):
MQEEIQRLAEELHQKNPSLTLLEARSWVELLWEDFESTRAKAGRKYEGVEVTKKIVRHWIAQYGDKLDDFATRYPRYQKLINGENTTLH

Nearest PDB structures (foldseek):
  6rfs-assembly1_b  TM=4.883E-01  e=9.970E+00  Yarrowia lipolytica

Solvent-accessible surface area (backbone atoms only — not comparable to full-atom values): 5103 Å² total; per-residue (Å²): 101,70,70,57,40,51,53,48,6,53,54,29,20,72,60,20,71,88,41,51,60,66,47,22,31,55,51,43,53,50,52,48,50,52,52,53,52,52,36,50,74,69,74,41,74,87,77,52,67,71,50,54,49,54,53,48,51,51,48,39,75,76,40,34,76,45,47,69,67,48,22,76,74,35,77,88,42,41,66,68,72,69,75,62,87,64,80,93,121

Organism: NCBI:txid563735

Radius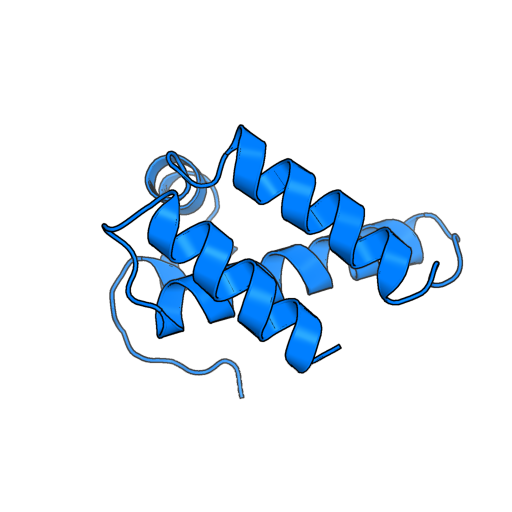 of gyration: 12.71 Å; Cα contacts (8 Å, |Δi|>4): 71; chains: 1; bounding box: 31×26×32 Å

InterPro domains:
  IPR026952 WVELL protein [PF14043] (5-75)

Secondary structure (DSSP, 8-state):
-HHHHHHHHHHHHHH-TTS-HHHHHHHHHHHHHHHHHHHHHTTPPP--HHHHHHHHHHHHHHHGGGHHHHHHH-TTTGGGTS-------